Protein AF-A0A349DFT1-F1 (afdb_monomer)

Foldseek 3Di:
DWFQEEEEDADVVLVVVLVVVLVVVVHNYDYDYDLVVVLVCCVPVVTQAYEYALHDDPVRVVVVVVSVCVSDPPHHYHYDDHDPDGDSVSVNVVVVVVRVVVVVCVVVVVVD

Solvent-accessible surface area (backbone atoms only — not comparable to full-atom values): 6467 Å² total; per-residue (Å²): 134,74,56,39,35,35,39,38,44,87,50,64,69,60,45,52,52,53,40,56,58,41,39,76,74,68,45,46,60,48,72,34,60,48,71,71,50,41,53,50,46,50,71,76,66,56,50,67,33,36,37,36,46,48,89,57,55,71,68,58,47,52,54,46,50,55,52,50,45,73,75,39,76,86,65,46,73,42,76,48,74,81,51,103,74,69,54,80,69,56,50,56,61,51,50,52,50,51,51,48,51,51,50,49,49,63,55,55,67,69,74,109

Structure (mmCIF, N/CA/C/O backbone):
data_AF-A0A349DFT1-F1
#
_entry.id   AF-A0A349DFT1-F1
#
loop_
_atom_site.group_PDB
_atom_site.id
_atom_site.type_symbol
_atom_site.label_atom_id
_atom_site.label_alt_id
_atom_site.label_comp_id
_atom_site.label_asym_id
_atom_site.label_entity_id
_atom_site.label_seq_id
_atom_site.pdbx_PDB_ins_code
_atom_site.Cartn_x
_atom_site.Cartn_y
_atom_site.Cartn_z
_atom_site.occupancy
_atom_site.B_iso_or_equiv
_atom_site.auth_seq_id
_atom_site.auth_comp_id
_atom_site.auth_asym_id
_atom_site.auth_atom_id
_atom_site.pdbx_PDB_model_num
ATOM 1 N N . MET A 1 1 ? -5.452 7.909 16.525 1.00 87.75 1 MET A N 1
ATOM 2 C CA . MET A 1 1 ? -5.125 6.537 16.094 1.00 87.75 1 MET A CA 1
ATOM 3 C C . MET A 1 1 ? -4.636 6.616 14.661 1.00 87.75 1 MET A C 1
ATOM 5 O O . MET A 1 1 ? -5.283 7.295 13.867 1.00 87.75 1 MET A O 1
ATOM 9 N N . GLU A 1 2 ? -3.484 6.018 14.368 1.00 93.69 2 GLU A N 1
ATOM 10 C CA . GLU A 1 2 ? -2.995 5.864 12.993 1.00 93.69 2 GLU A CA 1
ATOM 11 C C . GLU A 1 2 ? -3.566 4.588 12.373 1.00 93.69 2 GLU A C 1
ATOM 13 O O . GLU A 1 2 ? -3.714 3.603 13.103 1.00 93.69 2 GLU A O 1
ATOM 18 N N . PRO A 1 3 ? -3.841 4.576 11.059 1.00 96.50 3 PRO A N 1
ATOM 19 C CA . PRO A 1 3 ? -4.140 3.337 10.357 1.00 96.50 3 PRO A CA 1
ATOM 20 C C . PRO A 1 3 ? -2.903 2.439 10.297 1.00 96.50 3 PRO A C 1
ATOM 22 O O . PRO A 1 3 ? -1.783 2.927 10.149 1.00 96.50 3 PRO A O 1
ATOM 25 N N . ARG A 1 4 ? -3.121 1.128 10.355 1.00 96.88 4 ARG A N 1
ATOM 26 C CA . ARG A 1 4 ? -2.165 0.085 9.974 1.00 96.88 4 ARG A CA 1
ATOM 27 C C . ARG A 1 4 ? -2.144 -0.021 8.456 1.00 96.88 4 ARG A C 1
ATOM 29 O O . ARG A 1 4 ? -3.143 -0.405 7.850 1.00 96.88 4 ARG A O 1
ATOM 36 N N . ILE A 1 5 ? -1.010 0.311 7.857 1.00 97.62 5 ILE A N 1
ATOM 37 C CA . ILE A 1 5 ? -0.851 0.414 6.407 1.00 97.62 5 ILE A CA 1
ATOM 38 C C . ILE A 1 5 ? 0.073 -0.696 5.928 1.00 97.62 5 ILE A C 1
ATOM 40 O O . ILE A 1 5 ? 1.215 -0.766 6.372 1.00 97.62 5 ILE A O 1
ATOM 44 N N . LEU A 1 6 ? -0.387 -1.526 4.994 1.00 97.31 6 LEU A N 1
ATOM 45 C CA . LEU A 1 6 ? 0.470 -2.485 4.294 1.00 97.31 6 LEU A CA 1
ATOM 46 C C . LEU A 1 6 ? 0.867 -1.921 2.925 1.00 97.31 6 LEU A C 1
ATOM 48 O O . LEU A 1 6 ? -0.002 -1.640 2.104 1.00 97.31 6 LEU A O 1
ATOM 52 N N . ILE A 1 7 ? 2.166 -1.768 2.672 1.00 96.00 7 ILE A N 1
ATOM 53 C CA . ILE A 1 7 ? 2.714 -1.378 1.368 1.00 96.00 7 ILE A CA 1
ATOM 54 C C . ILE A 1 7 ? 3.175 -2.630 0.620 1.00 96.00 7 ILE A C 1
ATOM 56 O O . ILE A 1 7 ? 3.964 -3.415 1.143 1.00 96.00 7 ILE A O 1
ATOM 60 N N . ILE A 1 8 ? 2.712 -2.793 -0.617 1.00 95.12 8 ILE A N 1
ATOM 61 C CA . ILE A 1 8 ? 3.097 -3.893 -1.502 1.00 95.12 8 ILE A CA 1
ATOM 62 C C . ILE A 1 8 ? 3.902 -3.346 -2.679 1.00 95.12 8 ILE A C 1
ATOM 64 O O . ILE A 1 8 ? 3.487 -2.391 -3.337 1.00 95.12 8 ILE A O 1
ATOM 68 N N . GLY A 1 9 ? 5.044 -3.962 -2.969 1.00 91.75 9 GLY A N 1
ATOM 69 C CA . GLY A 1 9 ? 5.891 -3.619 -4.112 1.00 91.75 9 GLY A CA 1
ATOM 70 C C . GLY A 1 9 ? 6.879 -4.736 -4.446 1.00 91.75 9 GLY A C 1
ATOM 71 O O . GLY A 1 9 ? 6.811 -5.808 -3.865 1.00 91.75 9 GLY A O 1
ATOM 72 N N . HIS A 1 10 ? 7.807 -4.494 -5.373 1.00 88.75 10 HIS A N 1
ATOM 73 C CA . HIS A 1 10 ? 8.711 -5.541 -5.880 1.00 88.75 10 HIS A CA 1
ATOM 74 C C . HIS A 1 10 ? 10.043 -5.675 -5.145 1.00 88.75 10 HIS A C 1
ATOM 76 O O . HIS A 1 10 ? 10.669 -6.728 -5.189 1.00 88.75 10 HIS A O 1
ATOM 82 N N . ASN A 1 11 ? 10.516 -4.609 -4.503 1.00 90.50 11 ASN A N 1
ATOM 83 C CA . ASN A 1 11 ? 11.851 -4.584 -3.918 1.00 90.50 11 ASN A CA 1
ATOM 84 C C . ASN A 1 11 ? 11.763 -4.341 -2.413 1.00 90.50 11 ASN A C 1
ATOM 86 O O . ASN 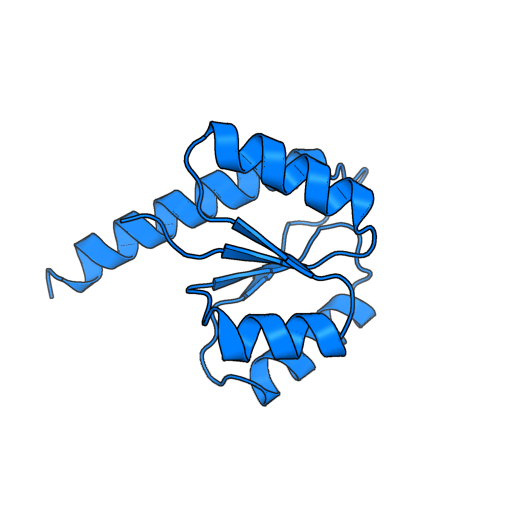A 1 11 ? 11.443 -3.236 -1.972 1.00 90.50 11 ASN A O 1
ATOM 90 N N . ILE A 1 12 ? 12.085 -5.373 -1.632 1.00 91.25 12 ILE A N 1
ATOM 91 C CA . ILE A 1 12 ? 11.974 -5.329 -0.173 1.00 91.25 12 ILE A CA 1
ATOM 92 C C . ILE A 1 12 ? 12.922 -4.300 0.450 1.00 91.25 12 ILE A C 1
ATOM 94 O O . ILE A 1 12 ? 12.557 -3.646 1.420 1.00 91.25 12 ILE A O 1
ATOM 98 N N . VAL A 1 13 ? 14.108 -4.087 -0.131 1.00 93.38 13 VAL A N 1
ATOM 99 C CA . VAL A 1 13 ? 15.069 -3.083 0.351 1.00 93.38 13 VAL A CA 1
ATOM 100 C C . VAL A 1 13 ? 14.482 -1.683 0.192 1.00 93.38 13 VAL A C 1
ATOM 102 O O . VAL A 1 13 ? 14.501 -0.894 1.133 1.00 93.38 13 VAL A O 1
ATOM 105 N N . VAL A 1 14 ? 13.890 -1.394 -0.970 1.00 92.25 14 VAL A N 1
ATOM 106 C CA . VAL A 1 14 ? 13.222 -0.110 -1.230 1.00 92.25 14 VAL A CA 1
ATOM 107 C C . VAL A 1 14 ? 12.020 0.079 -0.304 1.00 92.25 14 VAL A C 1
ATOM 109 O O . VAL A 1 14 ? 11.864 1.149 0.279 1.00 92.25 14 VAL A O 1
ATOM 112 N N . ILE A 1 15 ? 11.195 -0.956 -0.118 1.00 93.56 15 ILE A N 1
ATOM 113 C CA . ILE A 1 15 ? 10.057 -0.908 0.810 1.00 93.56 15 ILE A CA 1
ATOM 114 C C . ILE A 1 15 ? 10.527 -0.635 2.240 1.00 93.56 15 ILE A C 1
ATOM 116 O O . ILE A 1 15 ? 9.945 0.211 2.912 1.00 93.56 15 ILE A O 1
ATOM 120 N N . ASN A 1 16 ? 11.596 -1.285 2.698 1.00 94.81 16 ASN A N 1
ATOM 121 C CA . ASN A 1 16 ? 12.126 -1.078 4.043 1.00 94.81 16 ASN A CA 1
ATOM 122 C C . ASN A 1 16 ? 12.616 0.359 4.256 1.00 94.81 16 ASN A C 1
ATOM 124 O O . ASN A 1 16 ? 12.344 0.936 5.307 1.00 94.81 16 ASN A O 1
ATOM 128 N N . ILE A 1 17 ? 13.261 0.967 3.254 1.00 94.88 17 ILE A N 1
ATOM 129 C CA . ILE A 1 17 ? 13.629 2.392 3.298 1.00 94.88 17 ILE A CA 1
ATOM 130 C C . ILE A 1 17 ? 12.367 3.260 3.419 1.00 94.88 17 ILE A C 1
ATOM 132 O O . ILE A 1 17 ? 12.296 4.129 4.285 1.00 94.88 17 ILE A O 1
ATOM 136 N N . LEU A 1 18 ? 11.337 3.002 2.605 1.00 93.56 18 LEU A N 1
ATOM 137 C CA . LEU A 1 18 ? 10.078 3.756 2.662 1.00 93.56 18 LEU A CA 1
ATOM 138 C C . LEU A 1 18 ? 9.375 3.622 4.017 1.00 93.56 18 LEU A C 1
ATOM 140 O O . LEU A 1 18 ? 8.860 4.612 4.536 1.00 93.56 18 LEU A O 1
ATOM 144 N N . ILE A 1 19 ? 9.373 2.424 4.605 1.00 95.12 19 ILE A N 1
ATOM 145 C CA . ILE A 1 19 ? 8.830 2.177 5.945 1.00 95.12 19 ILE A CA 1
ATOM 146 C C . ILE A 1 19 ? 9.579 3.016 6.976 1.00 95.12 19 ILE A C 1
ATOM 148 O O . ILE A 1 19 ? 8.932 3.703 7.761 1.00 95.12 19 ILE A O 1
ATOM 152 N N . GLN A 1 20 ? 10.915 3.004 6.956 1.00 95.19 20 GLN A N 1
ATOM 153 C CA . GLN A 1 20 ? 11.723 3.791 7.890 1.00 95.19 20 GLN A CA 1
ATOM 154 C C . GLN A 1 20 ? 11.417 5.287 7.779 1.00 95.19 20 GLN A C 1
ATOM 156 O O . GLN A 1 20 ? 11.225 5.949 8.797 1.00 95.19 20 GLN A O 1
ATOM 161 N N . GLU A 1 21 ? 11.304 5.824 6.562 1.00 94.75 21 GLU A N 1
ATOM 162 C CA . GLU A 1 21 ? 10.942 7.231 6.370 1.00 94.75 21 GLU A CA 1
ATOM 163 C C . GLU A 1 21 ? 9.519 7.534 6.857 1.00 94.75 21 GLU A C 1
ATOM 165 O O . GLU A 1 21 ? 9.299 8.516 7.562 1.00 94.75 21 GLU A O 1
ATOM 170 N N . LEU A 1 22 ? 8.542 6.679 6.556 1.00 95.25 22 LEU A N 1
ATOM 171 C CA . LEU A 1 22 ? 7.156 6.865 6.998 1.00 95.25 22 LEU A CA 1
ATOM 172 C C . LEU A 1 22 ? 7.000 6.750 8.521 1.00 95.25 22 LEU A C 1
ATOM 174 O O . LEU A 1 22 ? 6.204 7.479 9.117 1.00 95.25 22 LEU A O 1
ATOM 178 N N . GLN A 1 23 ? 7.787 5.892 9.166 1.00 94.81 23 GLN A N 1
ATOM 179 C CA . GLN A 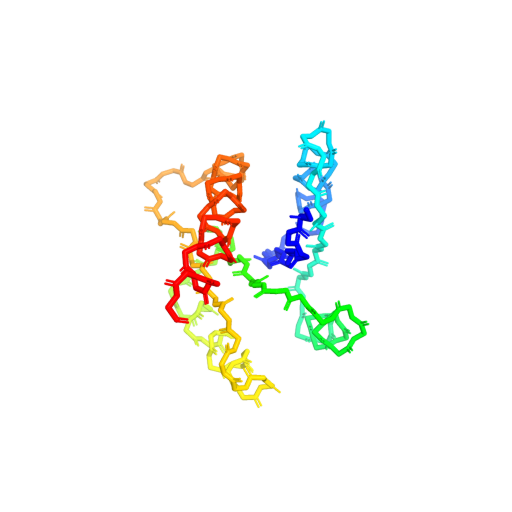1 23 ? 7.827 5.770 10.622 1.00 94.81 23 GLN A CA 1
ATOM 180 C C . GLN A 1 23 ? 8.355 7.043 11.295 1.00 94.81 23 GLN A C 1
ATOM 182 O O . GLN A 1 23 ? 7.853 7.402 12.359 1.00 94.81 23 GLN A O 1
ATOM 187 N N . LYS A 1 24 ? 9.274 7.793 10.663 1.00 93.25 24 LYS A N 1
ATOM 188 C CA . LYS A 1 24 ? 9.695 9.121 11.163 1.00 93.25 24 LYS A CA 1
ATOM 189 C C . LYS A 1 24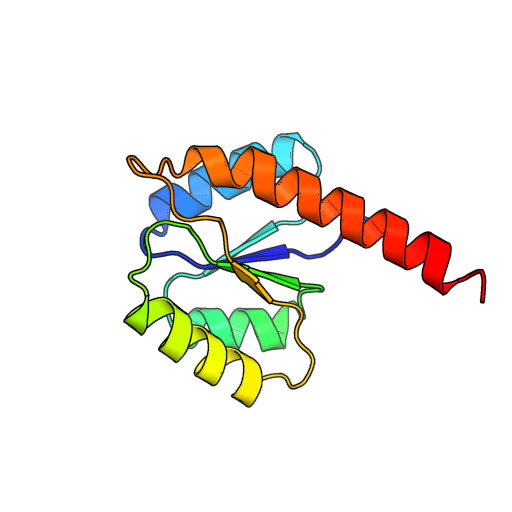 ? 8.544 10.131 11.187 1.00 93.25 24 LYS A C 1
ATOM 191 O O . LYS A 1 24 ? 8.523 11.008 12.042 1.00 93.25 24 LYS A O 1
ATOM 196 N N . PHE A 1 25 ? 7.554 9.978 10.304 1.00 89.50 25 PHE A N 1
ATOM 197 C CA . PHE A 1 25 ? 6.301 10.747 10.329 1.00 89.50 25 PHE A CA 1
ATOM 198 C C . PHE A 1 25 ? 5.249 10.167 11.295 1.00 89.50 25 PHE A C 1
ATOM 200 O O . PHE A 1 25 ? 4.087 10.576 11.264 1.00 89.50 25 PHE A O 1
ATOM 207 N N . GLY A 1 26 ? 5.623 9.194 12.131 1.00 93.06 26 GLY A N 1
ATOM 208 C CA . GLY A 1 26 ? 4.738 8.542 13.092 1.00 93.06 26 GLY A CA 1
ATOM 209 C C . GLY A 1 26 ? 3.729 7.579 12.466 1.00 93.06 26 GLY A C 1
ATOM 210 O O . GLY A 1 26 ? 2.721 7.277 13.098 1.00 93.06 26 GLY A O 1
ATOM 211 N N . ARG A 1 27 ? 3.942 7.114 11.226 1.00 95.94 27 ARG A N 1
ATOM 212 C CA . ARG A 1 27 ? 3.009 6.201 10.548 1.00 95.94 27 ARG A CA 1
ATOM 213 C C . ARG A 1 27 ? 3.211 4.751 10.975 1.00 95.94 27 ARG A C 1
ATOM 215 O O . ARG A 1 27 ? 4.338 4.288 11.132 1.00 95.94 27 ARG A O 1
ATOM 222 N N . ASN A 1 28 ? 2.104 4.019 11.089 1.00 96.62 28 ASN A N 1
ATOM 223 C CA . ASN A 1 28 ? 2.106 2.584 11.357 1.00 96.62 28 ASN A CA 1
ATOM 224 C C . ASN A 1 28 ? 2.085 1.809 10.033 1.00 96.62 28 ASN A C 1
ATOM 226 O O . ASN A 1 28 ? 1.023 1.570 9.456 1.00 96.62 28 ASN A O 1
ATOM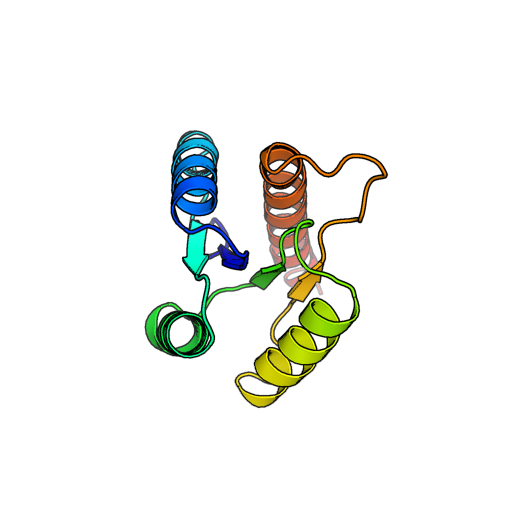 230 N N . VAL A 1 29 ? 3.273 1.483 9.528 1.00 96.75 29 VAL A N 1
ATOM 231 C CA . VAL A 1 29 ? 3.465 0.921 8.186 1.00 96.75 29 VAL A CA 1
ATOM 232 C C . VAL A 1 29 ? 4.221 -0.398 8.259 1.00 96.75 29 VAL A C 1
ATOM 234 O O . VAL A 1 29 ? 5.186 -0.531 9.009 1.00 96.75 29 VAL A O 1
ATOM 237 N N . MET A 1 30 ? 3.789 -1.348 7.441 1.00 96.19 30 MET A N 1
ATOM 238 C CA . MET A 1 30 ? 4.433 -2.632 7.182 1.00 96.19 30 MET A CA 1
ATOM 239 C C . MET A 1 30 ? 4.563 -2.846 5.671 1.00 96.19 30 MET A C 1
ATOM 241 O O . MET A 1 30 ? 3.913 -2.158 4.881 1.00 96.19 30 MET A O 1
ATOM 245 N N . GLY A 1 31 ? 5.405 -3.791 5.266 1.00 95.50 31 GLY A N 1
ATOM 246 C CA . GLY A 1 31 ? 5.718 -4.045 3.865 1.00 95.50 31 GLY A CA 1
ATOM 247 C C . GLY A 1 31 ? 5.658 -5.520 3.523 1.00 95.50 31 GLY A C 1
ATOM 248 O O . GLY A 1 31 ? 5.959 -6.348 4.376 1.00 95.50 31 GLY A O 1
ATOM 249 N N . ALA A 1 32 ? 5.299 -5.825 2.279 1.00 95.56 32 ALA A N 1
ATOM 250 C CA . ALA A 1 32 ? 5.386 -7.166 1.715 1.00 95.56 32 ALA A CA 1
ATOM 251 C C . ALA A 1 32 ? 5.752 -7.097 0.227 1.00 95.56 32 ALA A C 1
ATOM 253 O O . ALA A 1 32 ? 5.479 -6.099 -0.446 1.00 95.56 32 ALA A O 1
ATOM 254 N N . THR A 1 33 ? 6.367 -8.164 -0.286 1.00 93.81 33 THR A N 1
ATOM 255 C CA . THR A 1 33 ? 6.784 -8.233 -1.702 1.00 93.81 33 THR A CA 1
ATOM 256 C C . THR A 1 33 ? 6.265 -9.438 -2.468 1.00 93.81 33 THR A C 1
ATOM 258 O O . THR A 1 33 ? 6.193 -9.389 -3.692 1.00 93.81 33 THR A O 1
ATOM 261 N N . ASP A 1 34 ? 5.850 -10.496 -1.773 1.00 92.56 34 ASP A N 1
ATOM 262 C CA . ASP A 1 34 ? 5.370 -11.726 -2.392 1.00 92.56 34 ASP A CA 1
ATOM 263 C C . ASP A 1 34 ? 4.029 -12.178 -1.802 1.00 92.56 34 ASP A C 1
ATOM 265 O O . ASP A 1 34 ? 3.585 -11.718 -0.749 1.00 92.56 34 ASP A O 1
ATOM 269 N N . ARG A 1 35 ? 3.340 -13.070 -2.522 1.00 94.19 35 ARG A N 1
ATOM 270 C CA . ARG A 1 35 ? 1.997 -13.543 -2.153 1.00 94.19 35 ARG A CA 1
ATOM 271 C C . ARG A 1 35 ? 1.953 -14.222 -0.772 1.00 94.19 35 ARG A C 1
ATOM 273 O O . ARG A 1 35 ? 1.032 -13.883 -0.019 1.00 94.19 35 ARG A O 1
ATOM 280 N N . PRO A 1 36 ? 2.890 -15.125 -0.411 1.00 93.94 36 PRO A N 1
ATOM 281 C CA . PRO A 1 36 ? 2.937 -15.707 0.930 1.00 93.94 36 PRO A CA 1
ATOM 282 C C . PRO A 1 36 ? 3.054 -14.660 2.040 1.00 93.94 36 PRO A C 1
ATOM 284 O O . PRO A 1 36 ? 2.307 -14.715 3.019 1.00 93.94 36 PRO A O 1
ATOM 287 N N . ASP A 1 37 ? 3.945 -13.681 1.883 1.00 93.56 37 ASP A N 1
ATOM 288 C CA . ASP A 1 37 ? 4.158 -12.642 2.883 1.00 93.56 37 ASP A CA 1
ATOM 289 C C . ASP A 1 37 ? 2.962 -11.689 2.962 1.00 93.56 37 ASP A C 1
ATOM 291 O O . ASP A 1 37 ? 2.493 -11.379 4.054 1.00 93.56 37 ASP A O 1
ATOM 295 N N . ILE A 1 38 ? 2.369 -11.318 1.822 1.00 94.69 38 ILE A N 1
ATOM 2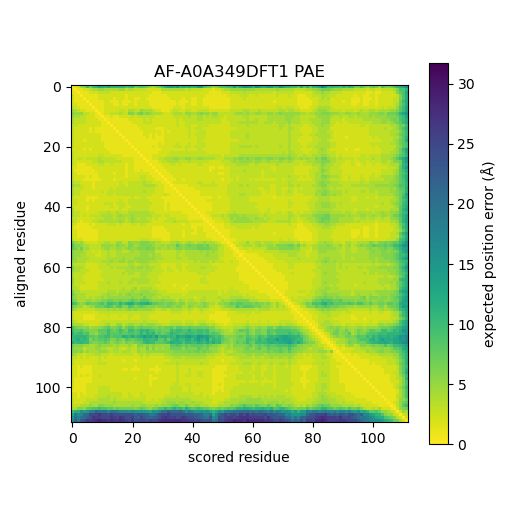96 C CA . ILE A 1 38 ? 1.120 -10.544 1.776 1.00 94.69 38 ILE A CA 1
ATOM 297 C C . ILE A 1 38 ? 0.019 -11.258 2.566 1.00 94.69 38 ILE A C 1
ATOM 299 O O . ILE A 1 38 ? -0.625 -10.642 3.416 1.00 94.69 38 ILE A O 1
ATOM 303 N N . GLN A 1 39 ? -0.191 -12.557 2.331 1.00 94.69 39 GLN A N 1
ATOM 304 C CA . GLN A 1 39 ? -1.212 -13.327 3.044 1.00 94.69 39 GLN A CA 1
ATOM 305 C C . GLN A 1 39 ? -0.940 -13.352 4.550 1.00 94.69 39 GLN A C 1
ATOM 307 O O . GLN A 1 39 ? -1.845 -13.089 5.346 1.00 94.69 39 GLN A O 1
ATOM 312 N N . ARG A 1 40 ? 0.311 -13.610 4.940 1.00 94.06 40 ARG A N 1
ATOM 313 C CA . ARG A 1 40 ? 0.740 -13.595 6.341 1.00 94.06 40 ARG A CA 1
ATOM 314 C C . ARG A 1 40 ? 0.466 -12.239 6.995 1.00 94.06 40 ARG A C 1
ATOM 316 O O . ARG A 1 40 ? -0.098 -12.193 8.087 1.00 94.06 40 ARG A O 1
ATOM 323 N N . MET A 1 41 ? 0.808 -11.140 6.323 1.00 94.44 41 MET A N 1
ATOM 324 C CA . MET A 1 41 ? 0.598 -9.783 6.835 1.00 94.44 41 MET A CA 1
ATOM 325 C C . MET A 1 41 ? -0.885 -9.449 6.995 1.00 94.44 41 MET A C 1
ATOM 327 O O . MET A 1 41 ? -1.293 -8.901 8.021 1.00 94.44 41 MET A O 1
ATOM 331 N N . LEU A 1 42 ? -1.712 -9.824 6.016 1.00 93.62 42 LEU A N 1
ATOM 332 C CA . LEU A 1 42 ? -3.157 -9.620 6.079 1.00 93.62 42 LEU A CA 1
ATOM 333 C C . LEU A 1 42 ? -3.800 -10.371 7.251 1.00 93.62 42 LEU A C 1
ATOM 335 O O . LEU A 1 42 ? -4.668 -9.811 7.920 1.00 93.62 42 LEU A O 1
ATOM 339 N N . GLN A 1 43 ? -3.361 -11.603 7.516 1.00 91.38 43 GLN A N 1
ATOM 340 C CA . GLN A 1 43 ? -3.910 -12.446 8.581 1.00 91.38 43 GLN A CA 1
ATOM 341 C C . GLN A 1 43 ? -3.442 -12.020 9.977 1.00 91.38 43 GLN A C 1
ATOM 343 O O . GLN A 1 43 ? -4.260 -11.917 10.889 1.00 91.38 43 GLN A O 1
ATOM 348 N N . LEU A 1 44 ? -2.144 -11.757 10.153 1.00 91.88 44 LEU A N 1
ATOM 349 C CA . LEU A 1 44 ? -1.562 -11.494 11.474 1.00 91.88 44 LEU A CA 1
ATOM 350 C C . LEU A 1 44 ? -1.725 -10.044 11.924 1.00 91.88 44 LEU A C 1
ATOM 352 O O . LEU A 1 44 ? -1.977 -9.781 13.098 1.00 91.88 44 LEU A O 1
ATOM 356 N N . HIS A 1 45 ? -1.569 -9.094 11.004 1.00 92.44 45 HIS A N 1
ATOM 357 C CA . HIS A 1 45 ? -1.524 -7.676 11.355 1.00 92.44 45 HIS A CA 1
ATOM 358 C C . HIS A 1 45 ? -2.823 -6.935 11.039 1.00 92.44 45 HIS A C 1
ATOM 360 O O . HIS A 1 45 ? -3.040 -5.845 11.577 1.00 92.44 45 HIS A O 1
ATOM 366 N N . ASN A 1 46 ? -3.706 -7.544 10.238 1.00 91.31 46 ASN A N 1
ATOM 367 C CA . ASN A 1 46 ? -5.040 -7.050 9.898 1.00 91.31 46 ASN A CA 1
ATOM 368 C C . ASN A 1 46 ? -5.031 -5.554 9.509 1.00 91.31 46 ASN A C 1
ATOM 370 O O . ASN A 1 46 ? -5.615 -4.741 10.227 1.00 91.31 46 ASN A O 1
ATOM 374 N N . PRO A 1 47 ? -4.340 -5.166 8.422 1.00 95.69 47 PRO A N 1
ATOM 375 C CA . PRO A 1 47 ? -4.194 -3.765 8.047 1.00 95.69 47 PRO A CA 1
ATOM 376 C C . PRO A 1 47 ? -5.547 -3.114 7.741 1.00 95.69 47 PRO A C 1
ATOM 378 O O . PRO A 1 47 ? -6.491 -3.769 7.282 1.00 95.69 47 PRO A O 1
ATOM 381 N N . ASP A 1 48 ? -5.618 -1.806 7.987 1.00 95.81 48 ASP A N 1
ATOM 382 C CA . ASP A 1 48 ? -6.816 -0.999 7.755 1.00 95.81 48 ASP A CA 1
ATOM 383 C C . ASP A 1 48 ? -6.977 -0.667 6.262 1.00 95.81 48 ASP A C 1
ATOM 385 O O . ASP A 1 48 ? -8.100 -0.564 5.767 1.00 95.81 48 ASP A O 1
ATOM 389 N N . PHE A 1 49 ? -5.861 -0.550 5.534 1.00 96.56 49 PHE A N 1
ATOM 390 C CA . PHE A 1 49 ? -5.826 -0.512 4.072 1.00 96.56 49 PHE A CA 1
ATOM 391 C C . PHE A 1 49 ? -4.459 -0.939 3.518 1.00 96.56 49 PHE A C 1
ATOM 393 O O . PHE A 1 49 ? -3.455 -1.001 4.235 1.00 96.56 49 PHE A O 1
ATOM 400 N N . VAL A 1 50 ? -4.431 -1.210 2.215 1.00 96.94 50 VAL A N 1
ATOM 401 C CA . VAL A 1 50 ? -3.237 -1.578 1.448 1.00 96.94 50 VAL A CA 1
ATOM 402 C C . VAL A 1 50 ? -2.893 -0.484 0.447 1.00 96.94 50 VAL A C 1
ATOM 404 O O . VAL A 1 50 ? -3.779 0.082 -0.192 1.00 96.94 50 VAL A O 1
ATOM 407 N N . ILE A 1 51 ? -1.601 -0.216 0.277 1.00 95.88 51 ILE A N 1
ATOM 408 C CA . ILE A 1 51 ? -1.060 0.601 -0.807 1.00 95.88 51 ILE A CA 1
ATOM 409 C C . ILE A 1 51 ? -0.265 -0.293 -1.747 1.00 95.88 51 ILE A C 1
ATOM 411 O O . ILE A 1 51 ? 0.634 -1.011 -1.320 1.00 95.88 51 ILE A O 1
ATOM 415 N N . VAL A 1 52 ? -0.570 -0.206 -3.036 1.00 93.81 52 VAL A N 1
ATOM 416 C CA . VAL A 1 52 ? 0.169 -0.892 -4.095 1.00 93.81 52 VAL A CA 1
ATOM 417 C C . VAL A 1 52 ? 1.103 0.106 -4.770 1.00 93.81 52 VAL A C 1
ATOM 419 O O . VAL A 1 52 ? 0.672 1.162 -5.243 1.00 93.81 52 VAL A O 1
ATOM 422 N N . GLY A 1 53 ? 2.392 -0.229 -4.778 1.00 87.56 53 GLY A N 1
ATOM 423 C CA . GLY A 1 53 ? 3.468 0.599 -5.300 1.00 87.56 53 GLY A CA 1
ATOM 424 C C . GLY A 1 53 ? 3.346 0.896 -6.793 1.00 87.56 53 GLY A C 1
ATOM 425 O O . GLY A 1 53 ? 2.735 0.146 -7.556 1.00 87.56 53 GLY A O 1
ATOM 426 N N . ASN A 1 54 ? 3.980 1.984 -7.237 1.00 84.00 54 ASN A N 1
ATOM 427 C CA . ASN A 1 54 ? 3.899 2.400 -8.635 1.00 84.00 54 ASN A CA 1
ATOM 428 C C . ASN A 1 54 ? 4.749 1.545 -9.603 1.00 84.00 54 ASN A C 1
ATOM 430 O O . ASN A 1 54 ? 4.528 1.613 -10.810 1.00 84.00 54 ASN A O 1
ATOM 434 N N . GLY A 1 55 ? 5.660 0.715 -9.082 1.00 82.62 55 GLY A N 1
ATOM 435 C CA . GLY A 1 55 ? 6.587 -0.123 -9.857 1.00 82.62 55 GLY A CA 1
ATOM 436 C C . GLY A 1 55 ? 6.028 -1.445 -10.400 1.00 82.62 55 GLY A C 1
ATOM 437 O O . GLY A 1 55 ? 6.775 -2.178 -11.039 1.00 82.62 55 GLY A O 1
ATOM 438 N N . LEU A 1 56 ? 4.753 -1.757 -10.146 1.00 84.56 56 LEU A N 1
ATOM 439 C CA . LEU A 1 56 ? 4.047 -2.900 -10.739 1.00 84.56 56 LEU A CA 1
ATOM 440 C C . LEU A 1 56 ? 3.446 -2.524 -12.105 1.00 84.56 56 LEU A C 1
ATOM 442 O O . LEU A 1 56 ? 2.868 -1.434 -12.254 1.00 84.56 56 LEU A O 1
ATOM 446 N N . SER A 1 57 ? 3.540 -3.436 -13.076 1.00 87.56 57 SER A N 1
ATOM 447 C CA . SER A 1 57 ? 2.820 -3.370 -14.355 1.00 87.56 57 SER A CA 1
ATOM 448 C C . SER A 1 57 ? 1.300 -3.405 -14.140 1.00 87.56 57 SER A C 1
ATOM 450 O O . SER A 1 57 ? 0.829 -3.708 -13.047 1.00 87.56 57 SER A O 1
ATOM 452 N N . ASP A 1 58 ? 0.509 -3.048 -15.160 1.00 88.62 58 ASP A N 1
ATOM 453 C CA . ASP A 1 58 ? -0.960 -3.071 -15.011 1.00 88.62 58 ASP A CA 1
ATOM 454 C C . ASP A 1 58 ? -1.472 -4.491 -14.769 1.00 88.62 58 ASP A C 1
ATOM 456 O O . ASP A 1 58 ? -2.236 -4.710 -13.836 1.00 88.62 58 ASP A O 1
ATOM 460 N N . GLN A 1 59 ? -0.943 -5.467 -15.511 1.00 91.75 59 GLN A N 1
ATOM 461 C CA . GLN A 1 59 ? -1.291 -6.871 -15.318 1.00 91.75 59 GLN A CA 1
ATOM 462 C C . GLN A 1 59 ? -0.985 -7.349 -13.890 1.00 91.75 59 GLN A C 1
ATOM 464 O O . GLN A 1 59 ? -1.844 -7.945 -13.246 1.00 91.75 59 GLN A O 1
ATOM 469 N N . GLU A 1 60 ? 0.207 -7.059 -13.357 1.00 90.94 60 GLU A N 1
ATOM 470 C CA . GLU A 1 60 ? 0.556 -7.470 -11.989 1.00 90.94 60 GLU A CA 1
ATOM 471 C C . GLU A 1 60 ? -0.339 -6.799 -10.939 1.00 90.94 60 GLU A C 1
ATOM 473 O O . GLU A 1 60 ? -0.673 -7.420 -9.929 1.00 90.94 60 GLU A O 1
ATOM 478 N N . ARG A 1 61 ? -0.749 -5.542 -11.162 1.00 90.56 61 ARG A N 1
ATOM 479 C CA . ARG A 1 61 ? -1.687 -4.841 -10.273 1.00 90.56 61 ARG A CA 1
ATOM 480 C C . ARG A 1 6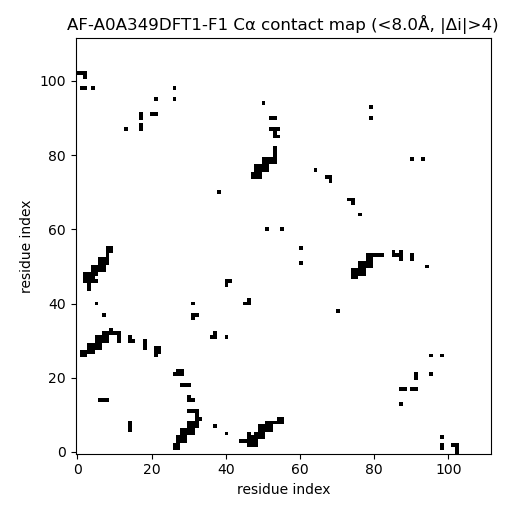1 ? -3.064 -5.484 -10.297 1.00 90.56 61 ARG A C 1
ATOM 482 O O . ARG A 1 61 ? -3.637 -5.670 -9.227 1.00 90.56 61 ARG A O 1
ATOM 489 N N . ASP A 1 62 ? -3.573 -5.829 -11.473 1.00 92.00 62 ASP A N 1
ATOM 490 C CA . ASP A 1 62 ? -4.883 -6.463 -11.622 1.00 92.00 62 ASP A CA 1
ATOM 491 C C . ASP A 1 62 ? -4.892 -7.855 -10.979 1.00 92.00 62 ASP A C 1
ATOM 493 O O . ASP A 1 62 ? -5.773 -8.169 -10.176 1.00 92.00 62 ASP A O 1
ATOM 497 N N . GLU A 1 63 ? -3.860 -8.663 -11.234 1.00 93.56 63 GLU A N 1
ATOM 498 C CA . GLU A 1 63 ? -3.692 -9.971 -10.595 1.00 93.56 63 GLU A CA 1
ATOM 499 C C . GLU A 1 63 ? -3.590 -9.854 -9.069 1.00 93.56 63 GLU A C 1
ATOM 501 O O . GLU A 1 63 ? -4.208 -10.630 -8.331 1.00 93.56 63 GLU A O 1
ATOM 506 N N . LEU A 1 64 ? -2.832 -8.868 -8.581 1.00 93.31 64 LEU A N 1
ATOM 507 C CA . LEU A 1 64 ? -2.697 -8.605 -7.155 1.00 93.31 64 LEU A CA 1
ATOM 508 C C . LEU A 1 64 ? -4.022 -8.141 -6.539 1.00 93.31 64 LEU A C 1
ATOM 510 O O . LEU A 1 64 ? -4.365 -8.584 -5.447 1.00 93.31 64 LEU A O 1
ATOM 514 N N . LEU A 1 65 ? -4.789 -7.287 -7.217 1.00 92.94 65 LEU A N 1
ATOM 515 C CA . LEU A 1 65 ? -6.103 -6.846 -6.750 1.00 92.94 65 LEU A CA 1
ATOM 516 C C . LEU A 1 65 ? -7.069 -8.019 -6.611 1.00 92.94 65 LEU A C 1
ATOM 518 O O . LEU A 1 65 ? -7.692 -8.171 -5.559 1.00 92.94 65 LEU A O 1
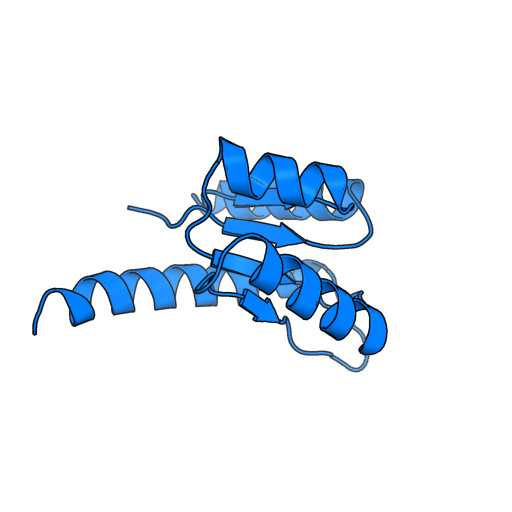ATOM 522 N N . VAL A 1 66 ? -7.154 -8.874 -7.633 1.00 92.94 66 VAL A N 1
ATOM 523 C CA . VAL A 1 66 ? -7.979 -10.089 -7.591 1.00 92.94 66 VAL A CA 1
ATOM 524 C C . VAL A 1 66 ? -7.551 -10.981 -6.424 1.00 92.94 66 VAL A C 1
ATOM 526 O O . VAL A 1 66 ? -8.390 -11.439 -5.648 1.00 92.94 66 VAL A O 1
ATOM 529 N N . TYR A 1 67 ? -6.243 -11.178 -6.244 1.00 93.56 67 TYR A N 1
ATOM 530 C CA . TYR A 1 67 ? -5.697 -11.950 -5.129 1.00 93.56 67 TYR A CA 1
ATOM 531 C C . TYR A 1 67 ? -6.083 -11.369 -3.758 1.00 93.56 67 TYR A C 1
ATOM 533 O O . TYR A 1 67 ? -6.576 -12.095 -2.894 1.00 93.56 67 TYR A O 1
ATOM 541 N N . LEU A 1 68 ? -5.912 -10.059 -3.562 1.00 92.75 68 LEU A N 1
ATOM 542 C CA . LEU A 1 68 ? -6.226 -9.369 -2.307 1.00 92.75 68 LEU A CA 1
ATOM 543 C C . LEU A 1 68 ? -7.720 -9.442 -1.961 1.00 92.75 68 LEU A C 1
ATOM 545 O O . LEU A 1 68 ? -8.072 -9.692 -0.805 1.00 92.75 68 LEU A O 1
ATOM 549 N N . LEU A 1 69 ? -8.591 -9.259 -2.957 1.00 88.56 69 LEU A N 1
ATOM 550 C CA . LEU A 1 69 ? -10.044 -9.313 -2.779 1.00 88.56 69 LEU A CA 1
ATOM 551 C C . LEU A 1 69 ? -10.537 -10.724 -2.434 1.00 88.56 69 LEU A C 1
ATOM 553 O O . LEU A 1 69 ? -11.464 -10.855 -1.636 1.00 88.56 69 LEU A O 1
ATOM 557 N N . ASN A 1 70 ? -9.886 -11.766 -2.963 1.00 91.06 70 ASN A N 1
ATOM 558 C CA . ASN A 1 70 ? -10.185 -13.157 -2.613 1.00 91.06 70 ASN A CA 1
ATOM 559 C C . ASN A 1 70 ? -9.783 -13.513 -1.172 1.00 91.06 70 ASN A C 1
ATOM 561 O O . ASN A 1 70 ? -10.422 -14.360 -0.555 1.00 91.06 70 ASN A O 1
ATOM 565 N 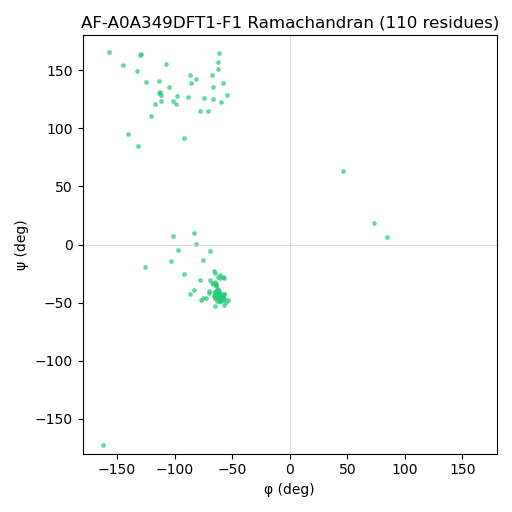N . ILE A 1 71 ? -8.743 -12.876 -0.618 1.00 88.38 71 ILE A N 1
ATOM 566 C CA . ILE A 1 71 ? -8.314 -13.113 0.772 1.00 88.38 71 ILE A CA 1
ATOM 567 C C . ILE A 1 71 ? -9.228 -12.399 1.765 1.00 88.38 71 ILE A C 1
ATOM 569 O O . ILE A 1 71 ? -9.620 -12.976 2.779 1.00 88.38 71 ILE A O 1
ATOM 573 N N . LYS A 1 72 ? -9.522 -11.120 1.517 1.00 85.31 72 LYS A N 1
ATOM 574 C CA . LYS A 1 72 ? -10.304 -10.293 2.436 1.00 85.31 72 LYS A CA 1
ATOM 575 C C . LYS A 1 72 ? -11.250 -9.392 1.654 1.00 85.31 72 LYS A C 1
ATOM 577 O O . LYS A 1 72 ? -10.892 -8.281 1.256 1.00 85.31 72 LYS A O 1
ATOM 582 N N . ALA A 1 73 ? -12.484 -9.864 1.496 1.00 79.00 73 ALA A N 1
ATOM 583 C CA . ALA A 1 73 ? -13.563 -9.078 0.916 1.00 79.00 73 ALA A CA 1
ATOM 584 C C . ALA A 1 73 ? -13.726 -7.750 1.683 1.00 79.00 73 ALA A C 1
ATOM 586 O O . ALA A 1 73 ? -13.794 -7.729 2.913 1.00 79.00 73 ALA A O 1
ATOM 587 N N . GLY A 1 74 ? -13.739 -6.629 0.957 1.00 83.62 74 GLY A N 1
ATOM 588 C CA . GLY A 1 74 ? -13.853 -5.284 1.536 1.00 83.62 74 GLY A CA 1
ATOM 589 C C . GLY A 1 74 ? -12.539 -4.655 2.016 1.00 83.62 74 GLY A C 1
ATOM 590 O O . GLY A 1 74 ? -12.566 -3.572 2.602 1.00 83.62 74 GLY A O 1
ATOM 591 N N . LEU A 1 75 ? -11.384 -5.285 1.771 1.00 90.12 75 LEU A N 1
ATOM 592 C CA . LEU A 1 75 ? -10.089 -4.645 1.990 1.00 90.12 75 LEU A CA 1
ATOM 593 C C . LEU A 1 75 ? -9.969 -3.382 1.124 1.00 90.12 75 LEU A C 1
ATOM 595 O O . LEU A 1 75 ? -10.072 -3.442 -0.100 1.00 90.12 75 LEU A O 1
ATOM 599 N N . LYS A 1 76 ? -9.723 -2.232 1.757 1.00 93.69 76 LYS A N 1
ATOM 600 C CA . LYS A 1 76 ? -9.440 -0.988 1.037 1.00 93.69 76 LYS A CA 1
ATOM 601 C C . LYS A 1 76 ? -8.057 -1.088 0.399 1.00 93.69 76 LYS A C 1
ATOM 603 O O . LYS A 1 76 ? -7.056 -1.165 1.109 1.00 93.69 76 LYS A O 1
ATOM 608 N N . VAL A 1 77 ? -8.008 -1.083 -0.930 1.00 95.38 77 VAL A N 1
ATOM 609 C CA . VAL A 1 77 ? -6.760 -1.094 -1.701 1.00 95.38 77 VAL A CA 1
ATOM 610 C C . VAL A 1 77 ? -6.617 0.229 -2.445 1.00 95.38 77 VAL A C 1
ATOM 612 O O . VAL A 1 77 ? -7.538 0.682 -3.120 1.00 95.38 77 VAL A O 1
ATOM 615 N N . HIS A 1 78 ? -5.452 0.855 -2.319 1.00 95.44 78 HIS A N 1
ATOM 616 C CA . HIS A 1 78 ? -5.105 2.096 -2.997 1.00 95.44 78 HIS A CA 1
ATOM 617 C C . HIS A 1 78 ? -3.933 1.859 -3.942 1.00 95.44 78 HIS A C 1
ATOM 619 O O . HIS A 1 78 ? -2.847 1.468 -3.517 1.00 95.44 78 HIS A O 1
ATOM 625 N N . LEU A 1 79 ? -4.140 2.133 -5.225 1.00 92.75 79 LEU A N 1
ATOM 626 C CA . LEU A 1 79 ? -3.081 2.070 -6.223 1.00 92.75 79 LEU A CA 1
ATOM 627 C C . LEU A 1 79 ? -2.374 3.422 -6.291 1.00 92.75 79 LEU A C 1
ATOM 629 O O . LEU A 1 79 ? -3.027 4.447 -6.491 1.00 92.75 79 LEU A O 1
ATOM 633 N N . ALA A 1 80 ? -1.051 3.430 -6.152 1.00 90.06 80 ALA A N 1
ATOM 634 C CA . ALA A 1 80 ? -0.280 4.624 -6.455 1.00 90.06 80 ALA A CA 1
ATOM 635 C C . ALA A 1 80 ? -0.355 4.923 -7.962 1.00 90.06 80 ALA A C 1
ATOM 637 O O . ALA A 1 80 ? -0.224 4.020 -8.803 1.00 90.06 80 ALA A O 1
ATOM 638 N N . GLU A 1 81 ? -0.571 6.193 -8.299 1.00 83.19 81 GLU A N 1
ATOM 639 C CA . GLU A 1 81 ? -0.660 6.646 -9.686 1.00 83.19 81 GLU A CA 1
ATOM 640 C C . GLU A 1 81 ? 0.621 6.302 -10.455 1.00 83.19 81 GLU A C 1
ATOM 642 O O . GLU A 1 81 ? 1.740 6.412 -9.941 1.00 83.19 81 GLU A O 1
ATOM 647 N N . LYS A 1 82 ? 0.454 5.859 -11.704 1.00 77.00 82 LYS A N 1
ATOM 648 C CA . LYS A 1 82 ? 1.586 5.693 -12.611 1.00 77.00 82 LYS A CA 1
ATOM 649 C C . LYS A 1 82 ? 2.035 7.067 -13.082 1.00 77.00 82 LYS A C 1
ATOM 651 O O . LYS A 1 82 ? 1.247 7.831 -13.627 1.00 77.00 82 LYS A O 1
ATOM 656 N N . GLN A 1 83 ? 3.316 7.351 -12.898 1.00 77.81 83 GLN A N 1
ATOM 657 C CA . GLN A 1 83 ? 3.965 8.525 -13.465 1.00 77.81 83 GLN A CA 1
ATOM 658 C C . GLN A 1 83 ? 4.878 8.090 -14.611 1.00 77.81 83 GLN A C 1
ATOM 660 O O . GLN A 1 83 ? 5.354 6.956 -14.622 1.00 77.81 83 GLN A O 1
ATOM 665 N N . ALA A 1 84 ? 5.163 8.991 -15.556 1.00 74.38 84 ALA A N 1
ATOM 666 C CA . ALA A 1 84 ? 6.072 8.713 -16.675 1.00 74.38 84 ALA A CA 1
ATOM 667 C C . ALA A 1 84 ? 7.483 8.298 -16.208 1.00 74.38 84 ALA A C 1
ATOM 669 O O . ALA A 1 84 ? 8.182 7.562 -16.900 1.00 74.38 84 ALA A O 1
ATOM 670 N N . LYS A 1 85 ? 7.893 8.762 -15.022 1.00 78.00 85 LYS A N 1
ATOM 671 C CA . LYS A 1 85 ? 9.104 8.338 -14.314 1.00 78.00 85 LYS A CA 1
ATOM 672 C C . LYS A 1 85 ? 8.730 8.035 -12.862 1.00 78.00 85 LYS A C 1
ATOM 674 O O . LYS A 1 85 ? 8.809 8.935 -12.032 1.00 78.00 85 LYS A O 1
ATOM 679 N N . PRO A 1 86 ? 8.258 6.816 -12.562 1.00 73.62 86 PRO A N 1
ATOM 680 C CA . PRO A 1 86 ? 7.816 6.478 -11.219 1.00 73.62 86 PRO A CA 1
ATOM 681 C C . PRO A 1 86 ? 9.013 6.487 -10.267 1.00 73.62 86 PRO A C 1
ATOM 683 O O . PRO A 1 86 ? 10.003 5.794 -10.507 1.00 73.62 86 PRO A O 1
ATOM 686 N N . SER A 1 87 ? 8.922 7.256 -9.183 1.00 81.38 87 SER A N 1
ATOM 687 C CA . SER A 1 87 ? 9.892 7.204 -8.096 1.00 81.38 87 SER A CA 1
ATOM 688 C C . SER A 1 87 ? 9.285 6.464 -6.906 1.00 81.38 87 SER A C 1
ATOM 690 O O . SER A 1 87 ? 8.147 6.744 -6.520 1.00 81.38 87 SER A O 1
ATOM 692 N N . PRO A 1 88 ? 10.023 5.551 -6.252 1.00 80.25 88 PRO A N 1
ATOM 693 C CA . PRO A 1 88 ? 9.572 4.968 -4.994 1.00 80.25 88 PRO A CA 1
ATOM 694 C C . PRO A 1 88 ? 9.292 6.024 -3.915 1.00 80.25 88 PRO A C 1
ATOM 696 O O . PRO A 1 88 ? 8.412 5.823 -3.084 1.00 80.25 88 PRO A O 1
ATOM 699 N N . TYR A 1 89 ? 9.985 7.169 -3.955 1.00 84.88 89 TYR A N 1
ATOM 700 C CA . TYR A 1 89 ? 9.765 8.289 -3.034 1.00 84.88 89 TYR A CA 1
ATOM 701 C C . TYR A 1 89 ? 8.342 8.868 -3.117 1.00 84.88 89 TYR A C 1
ATOM 703 O O . TYR A 1 89 ? 7.810 9.318 -2.102 1.00 84.88 89 TYR A O 1
ATOM 711 N N . ASP A 1 90 ? 7.681 8.785 -4.277 1.00 86.88 90 ASP A N 1
ATOM 712 C CA . ASP A 1 90 ? 6.312 9.290 -4.462 1.00 86.88 90 ASP A CA 1
ATOM 713 C C . ASP A 1 90 ? 5.315 8.592 -3.521 1.00 86.88 90 ASP A C 1
ATOM 715 O O . ASP A 1 90 ? 4.300 9.169 -3.112 1.00 86.88 90 ASP A O 1
ATOM 719 N N . LEU A 1 91 ? 5.635 7.359 -3.105 1.00 90.75 91 LEU A N 1
ATOM 720 C CA . LEU A 1 91 ? 4.836 6.609 -2.142 1.00 90.75 91 LEU A CA 1
ATOM 721 C C . LEU A 1 91 ? 4.810 7.256 -0.762 1.00 90.75 91 LEU A C 1
ATOM 723 O O . LEU A 1 91 ? 3.841 7.045 -0.038 1.00 90.75 91 LEU A O 1
ATOM 727 N N . VAL A 1 92 ? 5.804 8.066 -0.390 1.00 92.50 92 VAL A N 1
ATOM 728 C CA . VAL A 1 92 ? 5.809 8.756 0.906 1.00 92.50 92 VAL A CA 1
ATOM 729 C C . VAL A 1 92 ? 4.658 9.759 0.971 1.00 92.50 92 VAL A C 1
ATOM 731 O O . VAL A 1 92 ? 3.833 9.715 1.888 1.00 92.50 92 VAL A O 1
ATOM 734 N N . ALA A 1 93 ? 4.566 10.641 -0.026 1.00 91.62 93 ALA A N 1
ATOM 735 C CA . ALA A 1 93 ? 3.507 11.642 -0.106 1.00 91.62 93 ALA A CA 1
ATOM 736 C C . ALA A 1 93 ? 2.129 10.979 -0.246 1.00 91.62 93 ALA A C 1
ATOM 738 O O . ALA A 1 93 ? 1.191 11.323 0.480 1.00 91.62 93 ALA A O 1
ATOM 739 N N . PHE A 1 94 ? 2.025 9.974 -1.119 1.00 94.06 94 PHE A N 1
ATOM 740 C CA . PHE A 1 94 ? 0.785 9.233 -1.335 1.00 94.06 94 PHE A CA 1
ATOM 741 C C . PHE A 1 94 ? 0.300 8.519 -0.065 1.00 94.06 94 PHE A C 1
ATOM 743 O O . PHE A 1 94 ? -0.863 8.657 0.321 1.00 94.06 94 PHE A O 1
ATOM 750 N N . THR A 1 95 ? 1.193 7.817 0.637 1.00 95.25 95 THR A N 1
ATOM 751 C CA . THR A 1 95 ? 0.856 7.100 1.876 1.00 95.25 95 THR A CA 1
ATOM 752 C C . THR A 1 95 ? 0.409 8.057 2.969 1.00 95.25 95 THR A C 1
ATOM 754 O O . THR A 1 95 ? -0.592 7.809 3.641 1.00 95.25 95 THR A O 1
ATOM 757 N N . ASN A 1 96 ? 1.094 9.193 3.113 1.00 95.12 96 ASN A N 1
ATOM 758 C CA . ASN A 1 96 ? 0.702 10.224 4.066 1.00 95.12 96 ASN A CA 1
ATOM 759 C C . ASN A 1 96 ? -0.689 10.790 3.769 1.00 95.12 96 ASN A C 1
ATOM 761 O O . ASN A 1 96 ? -1.499 10.911 4.691 1.00 95.12 96 ASN A O 1
ATOM 765 N N . LYS A 1 97 ? -0.985 11.086 2.497 1.00 95.50 97 LYS A N 1
ATOM 766 C CA . LYS A 1 97 ? -2.311 11.538 2.062 1.00 95.50 97 LYS A CA 1
ATOM 767 C C . LYS A 1 97 ? -3.388 10.520 2.447 1.00 95.50 97 LYS A C 1
ATOM 769 O O . LYS A 1 97 ? -4.333 10.882 3.141 1.00 95.50 97 LYS A O 1
ATOM 774 N N . LYS A 1 98 ? -3.209 9.242 2.092 1.00 96.00 98 LYS A N 1
ATOM 775 C CA . LYS A 1 98 ? -4.174 8.172 2.413 1.00 96.00 98 LYS A CA 1
ATOM 776 C C . LYS A 1 98 ? -4.357 7.953 3.910 1.00 96.00 98 LYS A C 1
ATOM 778 O O . LYS A 1 98 ? -5.478 7.777 4.378 1.00 96.00 98 LYS A O 1
ATOM 783 N N . ALA A 1 99 ? -3.282 8.053 4.685 1.00 96.31 99 ALA A N 1
ATOM 784 C CA . ALA A 1 99 ? -3.371 7.965 6.134 1.00 96.31 99 ALA A CA 1
ATOM 785 C C . ALA A 1 99 ? -4.192 9.116 6.746 1.00 96.31 99 ALA A C 1
ATOM 787 O O . ALA A 1 99 ? -4.892 8.912 7.735 1.00 96.31 99 ALA A O 1
ATOM 788 N N . VAL A 1 100 ? -4.109 10.327 6.184 1.00 95.50 100 VAL A N 1
ATOM 789 C CA . VAL A 1 100 ? -4.932 11.472 6.612 1.00 95.50 100 VAL A CA 1
ATOM 790 C C . VAL A 1 100 ? -6.385 11.302 6.173 1.00 95.50 100 VAL A C 1
ATOM 792 O O . VAL A 1 100 ? -7.271 11.468 7.008 1.00 95.50 100 VAL A O 1
ATOM 795 N N . GLU A 1 101 ? -6.632 10.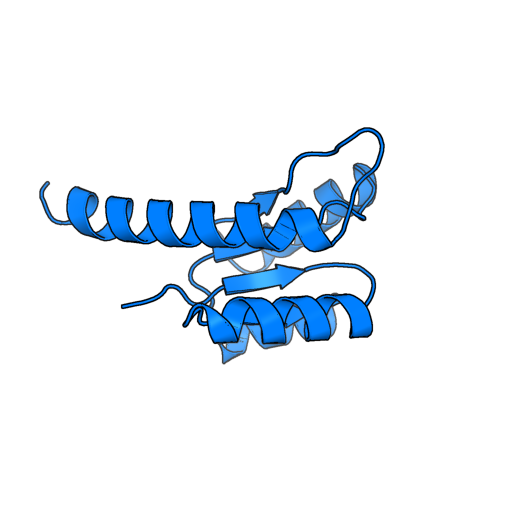917 4.919 1.00 95.06 101 GLU A N 1
ATOM 796 C CA . GLU A 1 101 ? -7.981 10.630 4.405 1.00 95.06 101 GLU A CA 1
ATOM 797 C C . GLU A 1 101 ? -8.698 9.604 5.290 1.00 95.06 101 GLU A C 1
ATOM 799 O O . GLU A 1 101 ? -9.800 9.865 5.765 1.00 95.06 101 GLU A O 1
ATOM 804 N N . TRP A 1 102 ? -8.027 8.501 5.635 1.00 94.81 102 TRP A N 1
ATOM 805 C CA . TRP A 1 102 ? -8.582 7.491 6.534 1.00 94.81 102 TRP A CA 1
ATOM 806 C C . TRP A 1 102 ? -8.988 8.074 7.896 1.00 94.81 102 TRP A C 1
ATOM 808 O O . TRP A 1 102 ? -10.063 7.770 8.408 1.00 94.81 102 TRP A O 1
ATOM 818 N N . LYS A 1 103 ? -8.167 8.949 8.494 1.00 94.00 103 LYS A N 1
ATOM 819 C CA . LYS A 1 103 ? -8.511 9.586 9.780 1.00 94.00 103 LYS A CA 1
ATOM 820 C C . LYS A 1 103 ? -9.744 10.472 9.663 1.00 94.00 103 LYS A C 1
ATOM 822 O O . LYS A 1 103 ? -10.553 10.496 10.590 1.00 94.00 103 LYS A O 1
ATOM 827 N N . ILE A 1 104 ? -9.861 11.207 8.558 1.00 93.69 104 ILE A N 1
ATOM 828 C CA . ILE A 1 104 ? -11.017 12.058 8.274 1.00 93.69 104 ILE A CA 1
ATOM 829 C C . ILE A 1 104 ? -12.265 11.182 8.143 1.00 93.69 104 ILE A C 1
ATOM 831 O O . ILE A 1 104 ? -13.248 11.431 8.835 1.00 93.69 104 ILE A O 1
ATOM 835 N N . GLU A 1 105 ? -12.204 10.101 7.364 1.00 91.06 105 GLU A N 1
ATOM 836 C CA . GLU A 1 105 ? -13.306 9.141 7.218 1.00 91.06 105 GLU A CA 1
ATOM 837 C C . GLU A 1 105 ? -13.740 8.546 8.564 1.00 91.06 105 GLU A C 1
ATOM 839 O O . GLU A 1 105 ? -14.931 8.467 8.843 1.00 91.06 105 GLU A O 1
ATOM 844 N N . GLN A 1 106 ? -12.799 8.187 9.444 1.00 90.38 106 GLN A N 1
ATOM 845 C CA . GLN A 1 106 ? -13.120 7.672 10.783 1.00 90.38 106 GLN A CA 1
ATOM 846 C C . GLN A 1 106 ? -13.790 8.705 11.697 1.00 90.38 106 GLN A C 1
ATOM 848 O O . GLN A 1 106 ? -14.433 8.334 12.681 1.00 90.38 106 GLN A O 1
ATOM 853 N N . LYS A 1 107 ? -13.605 10.001 11.432 1.00 90.75 107 LYS A N 1
ATOM 854 C CA . LYS A 1 107 ? -14.266 11.081 12.173 1.00 90.75 107 LYS A CA 1
ATOM 855 C C . LYS A 1 107 ? -15.637 11.399 11.588 1.00 90.75 107 LYS A C 1
ATOM 857 O O . LYS A 1 107 ? -16.578 11.541 12.359 1.00 90.75 107 LYS A O 1
ATOM 862 N N . LEU A 1 108 ? -15.751 11.443 10.262 1.00 89.12 108 LEU A N 1
ATOM 863 C CA . LEU A 1 108 ? -17.009 11.698 9.560 1.00 89.12 108 LEU A CA 1
ATOM 864 C C . LEU A 1 108 ? -17.985 10.521 9.677 1.00 89.12 108 LEU A C 1
ATOM 866 O O . LEU A 1 108 ? -19.154 10.727 9.973 1.00 89.12 108 LEU A O 1
ATOM 870 N N . GLY A 1 109 ? -17.506 9.282 9.552 1.00 66.31 109 GLY A N 1
ATOM 871 C CA . GLY A 1 109 ? -18.319 8.072 9.712 1.00 66.31 109 GLY A CA 1
ATOM 872 C C . GLY A 1 109 ? -18.797 7.807 11.144 1.00 66.31 109 GLY A C 1
ATOM 873 O O . GLY A 1 109 ? -19.557 6.876 11.360 1.00 66.31 109 GLY A O 1
ATOM 874 N N . LYS A 1 110 ? -18.353 8.605 12.128 1.00 54.38 110 LYS A N 1
ATOM 875 C CA . LYS A 1 110 ? -18.882 8.613 13.504 1.00 54.38 110 LYS A CA 1
ATOM 876 C C . LYS A 1 110 ? -19.915 9.719 13.749 1.00 54.38 110 LYS A C 1
ATOM 878 O O . LYS A 1 110 ? -20.430 9.808 14.859 1.00 54.38 110 LYS A O 1
ATOM 883 N N . GLN A 1 111 ? -20.152 10.595 12.772 1.00 46.53 111 GLN A N 1
ATOM 884 C CA . GLN A 1 111 ? -21.102 11.711 12.860 1.00 46.53 111 GLN A CA 1
ATOM 885 C C . GLN A 1 111 ? -22.432 11.432 12.140 1.00 46.53 111 GLN A C 1
ATOM 887 O O . GLN A 1 111 ? -23.254 12.340 12.043 1.00 46.53 111 GLN A O 1
ATOM 892 N N . ILE A 1 112 ? -22.646 10.205 11.658 1.00 38.88 112 ILE A N 1
ATOM 893 C CA . ILE A 1 112 ? -23.891 9.748 11.026 1.00 38.88 112 ILE A CA 1
ATOM 894 C C . ILE A 1 112 ? -24.402 8.538 11.802 1.00 38.88 112 ILE A C 1
ATOM 896 O O . ILE A 1 112 ? -23.558 7.665 12.111 1.00 38.88 112 ILE A O 1
#

pLDDT: mean 90.11, std 9.19, range [38.88, 97.62]

Sequence (112 aa):
MEPRILIIGHNIVVINILIQELQKFGRNVMGATDRPDIQRMLQLHNPDFVIVGNGLSDQERDELLVYLLNIKAGLKVHLAEKQAKPSPYDLVAFTNKKAVEWKIEQKLGKQI

Mean predicted aligned error: 4.04 Å

Nearest PDB structures (foldseek):
  4b09-assembly5_J  TM=6.984E-01  e=3.573E-04  Escherichia coli str. K-12 substr. MG1655
  3q15-assembly1_C-2  TM=7.586E-01  e=3.762E-03  Bacillus subtilis
  3cfy-assembly1_A  TM=7.024E-01  e=4.024E-03  Vibrio parahaemolyticus RIMD 2210633
  3q15-assembly2_D-3  TM=6.762E-01  e=6.444E-03  Bacillus subtilis
  3a0r-assembly1_B  TM=6.887E-01  e=9.020E-03  Thermotoga maritima

Secondary structure (DSSP, 8-state):
---EEEEE-S-HHHHHHHHHHHHHTT-EEEEE-SHHHHHHHHHHH--SEEEE-TTS-HHHHHHHHHHHHHHSTT--EEEPPP-SS--TTHHHHHHHHHHHHHHHHHHHTT--

Radius of gyration: 13.62 Å; Cα contacts (8 Å, |Δi|>4): 145; chains: 1; bounding box: 39×28×33 Å